Protein AF-A0A7S3BQZ2-F1 (afdb_monomer)

Organism: NCBI:txid156174

Nearest PDB structures (foldseek):
  3doh-assembly1_B  TM=8.574E-01  e=2.770E-05  Thermotoga maritima
  3doh-assembly1_A  TM=8.603E-01  e=3.357E-05  Thermotoga maritima
  6avy-assembly1_A  TM=7.293E-01  e=6.872E-02  Zea mays
  2w9x-assembly1_A  TM=5.625E-01  e=3.635E-01  Cellvibrio japonicus
  2vf7-assembly1_B  TM=2.725E-01  e=3.011E+00  Deinococcus radiodurans

pLDDT: mean 86.2, std 21.11, range [32.66, 98.62]

Structure (mmCIF, N/CA/C/O backbone):
data_AF-A0A7S3BQZ2-F1
#
_entry.id   AF-A0A7S3BQZ2-F1
#
loop_
_atom_site.group_PDB
_atom_site.id
_atom_site.type_symbol
_atom_site.label_atom_id
_atom_site.label_alt_id
_atom_site.label_comp_id
_atom_site.label_asym_id
_atom_site.label_entity_id
_atom_site.label_seq_id
_atom_site.pdbx_PDB_ins_code
_atom_site.Cartn_x
_atom_site.Cartn_y
_atom_site.Cartn_z
_atom_site.occupancy
_atom_site.B_iso_or_equiv
_atom_site.auth_seq_id
_atom_site.auth_comp_id
_atom_site.auth_asym_id
_atom_site.auth_atom_id
_atom_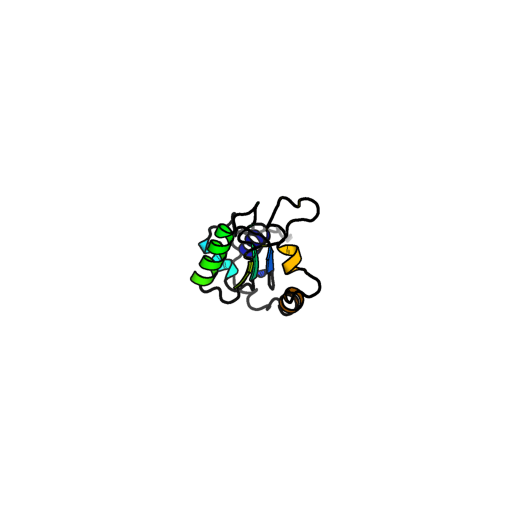site.pdbx_PDB_model_num
ATOM 1 N N . SER A 1 1 ? -1.022 9.412 -4.205 1.00 79.56 1 SER A N 1
ATOM 2 C CA . SER A 1 1 ? -1.382 9.896 -2.853 1.00 79.56 1 SER A CA 1
ATOM 3 C C . SER A 1 1 ? -2.875 9.814 -2.496 1.00 79.56 1 SER A C 1
ATOM 5 O O . SER A 1 1 ? -3.194 9.974 -1.329 1.00 79.56 1 SER A O 1
ATOM 7 N N . GLY A 1 2 ? -3.811 9.549 -3.425 1.00 93.81 2 GLY A N 1
ATOM 8 C CA . GLY A 1 2 ? -5.264 9.643 -3.164 1.00 93.81 2 GLY A CA 1
ATOM 9 C C . GLY A 1 2 ? -5.784 8.882 -1.932 1.00 93.81 2 GLY A C 1
ATOM 10 O O . GLY A 1 2 ? -6.249 9.514 -0.983 1.00 93.81 2 GLY A O 1
ATOM 11 N N . VAL A 1 3 ? -5.680 7.545 -1.929 1.00 97.00 3 VAL A N 1
ATOM 12 C CA . VAL A 1 3 ? -6.147 6.708 -0.801 1.00 97.00 3 VAL A CA 1
ATOM 13 C C . VAL A 1 3 ? -5.423 7.072 0.496 1.00 97.00 3 VAL A C 1
ATOM 15 O O . VAL A 1 3 ? -6.071 7.276 1.517 1.00 97.00 3 VAL A O 1
ATOM 18 N N . TRP A 1 4 ? -4.100 7.248 0.441 1.00 96.75 4 TRP A N 1
ATOM 19 C CA . TRP A 1 4 ? -3.304 7.700 1.581 1.00 96.75 4 TRP A CA 1
ATOM 20 C C . TRP A 1 4 ? -3.837 8.998 2.201 1.00 96.75 4 TRP A C 1
ATOM 22 O O . TRP A 1 4 ? -4.043 9.066 3.408 1.00 96.75 4 TRP A O 1
ATOM 32 N N . ASP A 1 5 ? -4.103 10.019 1.384 1.00 97.00 5 ASP A N 1
ATOM 33 C CA . ASP A 1 5 ? -4.553 11.330 1.856 1.00 97.00 5 ASP A CA 1
ATOM 34 C C . ASP A 1 5 ? -5.982 11.300 2.412 1.00 97.00 5 ASP A C 1
ATOM 36 O O . ASP A 1 5 ? -6.284 11.992 3.387 1.00 97.00 5 ASP A O 1
ATOM 40 N N . ILE A 1 6 ? -6.906 10.572 1.775 1.00 97.19 6 ILE A N 1
ATOM 41 C CA . ILE A 1 6 ? -8.291 10.505 2.263 1.00 97.19 6 ILE A CA 1
ATOM 42 C C . ILE A 1 6 ? -8.386 9.658 3.534 1.00 97.19 6 ILE A C 1
ATOM 44 O O . ILE A 1 6 ? -9.056 10.069 4.481 1.00 97.19 6 ILE A O 1
ATOM 48 N N . ALA A 1 7 ? -7.655 8.543 3.600 1.00 96.19 7 ALA A N 1
ATOM 49 C CA . ALA A 1 7 ? -7.591 7.705 4.787 1.00 96.19 7 ALA A CA 1
ATOM 50 C C . ALA A 1 7 ? -6.894 8.433 5.944 1.00 96.19 7 ALA A C 1
ATOM 52 O O . ALA A 1 7 ? -7.400 8.402 7.056 1.00 96.19 7 ALA A O 1
ATOM 53 N N . ALA A 1 8 ? -5.808 9.177 5.705 1.00 96.00 8 ALA A N 1
ATOM 54 C CA . ALA A 1 8 ? -5.134 9.930 6.767 1.00 96.00 8 ALA A CA 1
ATOM 55 C C . ALA A 1 8 ? -6.018 11.035 7.373 1.00 96.00 8 ALA A C 1
ATOM 57 O O . ALA A 1 8 ? -5.912 11.335 8.558 1.00 96.00 8 ALA A O 1
ATOM 58 N N . ARG A 1 9 ? -6.903 11.648 6.574 1.00 96.00 9 ARG A N 1
ATOM 59 C CA . ARG A 1 9 ? -7.819 12.706 7.043 1.00 96.00 9 ARG A CA 1
ATOM 60 C C . ARG A 1 9 ? -9.082 12.166 7.703 1.00 96.00 9 ARG A C 1
ATOM 62 O O . ARG A 1 9 ? -9.653 12.826 8.566 1.00 96.00 9 ARG A O 1
ATOM 69 N N . TYR A 1 10 ? -9.533 10.989 7.283 1.00 95.56 10 TYR A N 1
ATOM 70 C CA . TYR A 1 10 ? -10.822 10.432 7.680 1.00 95.56 10 TYR A CA 1
ATOM 71 C C . TYR A 1 10 ? -10.718 8.952 8.061 1.00 95.56 10 TYR A C 1
ATOM 73 O O . TYR A 1 10 ? -11.620 8.182 7.745 1.00 95.56 10 TYR A O 1
ATOM 81 N N . SER A 1 11 ? -9.643 8.538 8.736 1.00 94.06 11 SER A N 1
ATOM 82 C CA . SER A 1 11 ? -9.353 7.119 9.021 1.00 94.06 11 SER A CA 1
ATOM 83 C C . SER A 1 11 ? -10.508 6.412 9.727 1.00 94.06 11 SER A C 1
ATOM 85 O O . SER A 1 11 ? -10.892 5.316 9.338 1.00 94.06 11 SER A O 1
ATOM 87 N N . HIS A 1 12 ? -11.171 7.108 10.652 1.00 90.56 12 HIS A N 1
ATOM 88 C CA . HIS A 1 12 ? -12.377 6.665 11.362 1.00 90.56 12 HIS A CA 1
ATOM 89 C C . HIS A 1 12 ? -13.592 6.334 10.467 1.00 90.56 12 HIS A C 1
ATOM 91 O O . HIS A 1 12 ? -14.599 5.817 10.953 1.00 90.56 12 HIS A O 1
ATOM 97 N N . ARG A 1 13 ? -13.569 6.675 9.173 1.00 94.56 13 ARG A N 1
ATOM 98 C CA . ARG A 1 13 ? -14.658 6.373 8.231 1.00 94.56 13 ARG A CA 1
ATOM 99 C C . ARG A 1 13 ? -14.501 5.016 7.557 1.00 94.56 13 ARG A C 1
ATOM 101 O O . ARG A 1 13 ? -15.515 4.465 7.123 1.00 94.56 13 ARG A O 1
ATOM 108 N N . PHE A 1 14 ? -13.282 4.492 7.485 1.00 95.88 14 PHE A N 1
ATOM 109 C CA . PHE A 1 14 ? -12.937 3.304 6.711 1.00 95.88 14 PHE A CA 1
ATOM 110 C C . PHE A 1 14 ? -12.699 2.100 7.629 1.00 95.88 14 PHE A C 1
ATOM 112 O O . PHE A 1 14 ? -12.200 2.251 8.738 1.00 95.88 14 PHE A O 1
ATOM 119 N N . ALA A 1 15 ? -13.083 0.908 7.170 1.00 96.69 15 ALA A N 1
ATOM 120 C CA . ALA A 1 15 ? -12.813 -0.350 7.876 1.00 96.69 15 ALA A CA 1
ATOM 121 C C . ALA A 1 15 ? -11.425 -0.918 7.538 1.00 96.69 15 ALA A C 1
ATOM 123 O O . ALA A 1 15 ? -10.788 -1.539 8.377 1.00 96.69 15 ALA A O 1
ATOM 124 N N . ALA A 1 16 ? -10.985 -0.696 6.301 1.00 97.75 16 ALA A N 1
ATOM 125 C CA . ALA A 1 16 ? -9.681 -1.036 5.752 1.00 97.75 16 ALA A CA 1
ATOM 126 C C . ALA A 1 16 ? -9.481 -0.225 4.459 1.00 97.75 16 ALA A C 1
ATOM 128 O O . ALA A 1 16 ? -10.443 0.346 3.930 1.00 97.75 16 ALA A O 1
ATOM 129 N N . ALA A 1 17 ? -8.260 -0.179 3.928 1.00 97.75 17 ALA A N 1
ATOM 130 C CA . ALA A 1 17 ? -8.008 0.378 2.603 1.00 97.75 17 ALA A CA 1
ATOM 131 C C . ALA A 1 17 ? -6.920 -0.384 1.837 1.00 97.75 17 ALA A C 1
ATOM 133 O O . ALA A 1 17 ? -5.949 -0.878 2.409 1.00 97.75 17 ALA A O 1
ATOM 134 N N . VAL A 1 18 ? -7.077 -0.429 0.514 1.00 98.44 18 VAL A N 1
ATOM 135 C CA . VAL A 1 18 ? -6.081 -0.960 -0.423 1.00 98.44 18 VAL A CA 1
ATOM 136 C C . VAL A 1 18 ? -5.463 0.204 -1.184 1.00 98.44 18 VAL A C 1
ATOM 138 O O . VAL A 1 18 ? -6.176 1.083 -1.670 1.00 98.44 18 VAL A O 1
ATOM 141 N N . VAL A 1 19 ? -4.138 0.214 -1.304 1.00 98.12 19 VAL A N 1
ATOM 142 C CA . VAL A 1 19 ? -3.403 1.243 -2.044 1.00 98.12 19 VAL A CA 1
ATOM 143 C C . VAL A 1 19 ? -2.582 0.592 -3.144 1.00 98.12 19 VAL A C 1
ATOM 145 O O . VAL A 1 19 ? -1.803 -0.307 -2.863 1.00 98.12 19 VAL A O 1
ATOM 148 N N . CYS A 1 20 ? -2.718 1.067 -4.381 1.00 97.94 20 CYS A N 1
ATOM 149 C CA . CYS A 1 20 ? -1.938 0.601 -5.531 1.00 97.94 20 CYS A CA 1
ATOM 150 C C . CYS A 1 20 ? -1.096 1.755 -6.083 1.00 97.94 20 CYS A C 1
ATOM 152 O O . CYS A 1 20 ? -1.643 2.838 -6.304 1.00 97.94 20 CYS A O 1
ATOM 154 N N . SER A 1 21 ? 0.209 1.534 -6.268 1.00 95.25 21 SER A N 1
ATOM 155 C CA . SER A 1 21 ? 1.174 2.491 -6.842 1.00 95.25 21 SER A CA 1
ATOM 156 C C . SER A 1 21 ? 1.055 3.912 -6.267 1.00 95.25 21 SER A C 1
ATOM 158 O O . SER A 1 21 ? 1.077 4.918 -6.974 1.00 95.25 21 SER A O 1
ATOM 160 N N . GLY A 1 22 ? 0.852 4.013 -4.948 1.00 92.38 22 GLY A N 1
ATOM 161 C CA . GLY A 1 22 ? 0.588 5.276 -4.261 1.00 92.38 22 GLY A CA 1
ATOM 162 C C . GLY A 1 22 ? 1.746 5.734 -3.379 1.00 92.38 22 GLY A C 1
ATOM 163 O O . GLY A 1 22 ? 2.023 5.091 -2.381 1.00 92.38 22 GLY A O 1
ATOM 164 N N . GLU A 1 23 ? 2.300 6.913 -3.663 1.00 93.38 23 GLU A N 1
ATOM 165 C CA . GLU A 1 23 ? 3.485 7.538 -3.028 1.00 93.38 23 GLU A CA 1
ATOM 166 C C . GLU A 1 23 ? 3.337 8.034 -1.563 1.00 93.38 23 GLU A C 1
ATOM 168 O O . GLU A 1 23 ? 3.960 9.017 -1.172 1.00 93.38 23 GLU A O 1
ATOM 173 N N . GLY A 1 24 ? 2.458 7.446 -0.755 1.00 93.75 24 GLY A N 1
ATOM 174 C CA . GLY A 1 24 ? 2.186 7.933 0.605 1.00 93.75 24 GLY A CA 1
ATOM 175 C C . GLY A 1 24 ? 1.276 9.180 0.686 1.00 93.75 24 GLY A C 1
ATOM 176 O O . GLY A 1 24 ? 0.772 9.670 -0.341 1.00 93.75 24 GLY A O 1
ATOM 177 N N . PRO A 1 25 ? 0.997 9.672 1.913 1.00 94.31 25 PRO A N 1
ATOM 178 C CA . PRO A 1 25 ? 0.249 10.908 2.153 1.00 94.31 25 PRO A CA 1
ATOM 179 C C . PRO A 1 25 ? 1.069 12.139 1.744 1.00 94.31 25 PRO A C 1
ATOM 181 O O . PRO A 1 25 ? 2.239 12.251 2.094 1.00 94.31 25 PRO A O 1
ATOM 184 N N . LYS A 1 26 ? 0.445 13.089 1.041 1.00 95.44 26 LYS A N 1
ATOM 185 C CA . LYS A 1 26 ? 1.072 14.351 0.596 1.00 95.44 26 LYS A CA 1
ATOM 186 C C . LYS A 1 26 ? 0.403 15.599 1.176 1.00 95.44 26 LYS A C 1
ATOM 188 O O . LYS A 1 26 ? 0.964 16.686 1.105 1.00 95.44 26 LYS A O 1
ATOM 193 N N . ARG A 1 27 ? -0.811 15.469 1.719 1.00 94.38 27 ARG A N 1
ATOM 194 C CA . ARG A 1 27 ? -1.629 16.599 2.209 1.00 94.38 27 ARG A CA 1
ATOM 195 C C . ARG A 1 27 ? -1.707 16.690 3.729 1.00 94.38 27 ARG A C 1
ATOM 197 O O . ARG A 1 27 ? -2.350 17.595 4.252 1.00 94.38 27 ARG A O 1
ATOM 204 N N . VAL A 1 28 ? -1.091 15.745 4.426 1.00 92.75 28 VAL A N 1
ATOM 205 C CA . VAL A 1 28 ? -1.015 15.679 5.886 1.00 92.75 28 VAL A CA 1
ATOM 206 C C . VAL A 1 28 ? 0.443 15.424 6.246 1.00 92.75 28 VAL A C 1
ATOM 208 O O . VAL A 1 28 ? 1.100 14.625 5.583 1.00 92.75 28 VAL A O 1
ATOM 211 N N . ALA A 1 29 ? 0.951 16.103 7.278 1.00 96.62 29 ALA A N 1
ATOM 212 C CA . ALA A 1 29 ? 2.332 15.928 7.725 1.00 96.62 29 ALA A CA 1
ATOM 213 C C . ALA A 1 29 ? 2.633 14.436 7.997 1.00 96.62 29 ALA A C 1
ATOM 215 O O . ALA A 1 29 ? 1.797 13.780 8.628 1.00 96.62 29 ALA A O 1
ATOM 216 N N . PRO A 1 30 ? 3.799 13.894 7.585 1.00 95.50 30 PRO A N 1
ATOM 217 C CA . PRO A 1 30 ? 4.028 12.447 7.541 1.00 95.50 30 PRO A CA 1
ATOM 218 C C . PRO A 1 30 ? 3.749 11.726 8.861 1.00 95.50 30 PRO A C 1
ATOM 220 O O . PRO A 1 30 ? 2.995 10.756 8.893 1.00 95.50 30 PRO A O 1
ATOM 223 N N . ARG A 1 31 ? 4.288 12.233 9.978 1.00 96.69 31 ARG A N 1
ATOM 224 C CA . ARG A 1 31 ? 4.075 11.626 11.301 1.00 96.69 31 ARG A CA 1
ATOM 225 C C . ARG A 1 31 ? 2.609 11.688 11.735 1.00 96.69 31 ARG A C 1
ATOM 227 O O . ARG A 1 31 ? 2.099 10.710 12.267 1.00 96.69 31 ARG A O 1
ATOM 234 N N . THR A 1 32 ? 1.925 12.804 11.488 1.00 97.31 32 THR A N 1
ATOM 235 C CA . THR A 1 32 ? 0.493 12.958 11.793 1.00 97.31 32 THR A CA 1
ATOM 236 C C . THR A 1 32 ? -0.351 11.986 10.977 1.00 97.31 32 THR A C 1
ATOM 238 O O . THR A 1 32 ? -1.232 11.332 11.527 1.00 97.31 32 THR A O 1
ATOM 241 N N . ALA A 1 33 ? -0.054 11.848 9.683 1.00 96.75 33 ALA A N 1
ATOM 242 C CA . ALA A 1 33 ? -0.732 10.899 8.812 1.00 96.75 33 ALA A CA 1
ATOM 243 C C . ALA A 1 33 ? -0.513 9.457 9.285 1.00 96.75 33 ALA A C 1
ATOM 245 O O . ALA A 1 33 ? -1.475 8.703 9.403 1.00 96.75 33 ALA A O 1
ATOM 246 N N . ALA A 1 34 ? 0.727 9.099 9.625 1.00 97.06 34 ALA A N 1
ATOM 247 C CA . ALA A 1 34 ? 1.056 7.758 10.086 1.00 97.06 34 ALA A CA 1
ATOM 248 C C . ALA A 1 34 ? 0.339 7.402 11.399 1.00 97.06 34 ALA A C 1
ATOM 250 O O . ALA A 1 34 ? -0.248 6.328 11.523 1.00 97.06 34 ALA A O 1
ATOM 251 N N . MET A 1 35 ? 0.299 8.341 12.353 1.00 97.25 35 MET A N 1
ATOM 252 C CA . MET A 1 35 ? -0.460 8.179 13.598 1.00 97.25 35 MET A CA 1
ATOM 253 C C . MET A 1 35 ? -1.965 8.025 13.343 1.00 97.25 35 MET A C 1
ATOM 255 O O . MET A 1 35 ? -2.596 7.161 13.943 1.00 97.25 35 MET A O 1
ATOM 259 N N . ALA A 1 36 ? -2.546 8.820 12.438 1.00 95.50 36 ALA A N 1
ATOM 260 C CA . ALA A 1 36 ? -3.969 8.731 12.100 1.00 95.50 36 ALA A CA 1
ATOM 261 C C . ALA A 1 36 ? -4.344 7.400 11.427 1.00 95.50 36 ALA A C 1
ATOM 263 O O . ALA A 1 36 ? -5.476 6.934 11.565 1.00 95.50 36 ALA A O 1
ATOM 264 N N . LEU A 1 37 ? -3.399 6.802 10.700 1.00 96.25 37 LEU A N 1
ATOM 265 C CA . LEU A 1 37 ? -3.548 5.532 9.994 1.00 96.25 37 LEU A CA 1
ATOM 266 C C . LEU A 1 37 ? -3.166 4.311 10.842 1.00 96.25 37 LEU A C 1
ATOM 268 O O . LEU A 1 37 ? -3.341 3.193 10.371 1.00 96.25 37 LEU A O 1
ATOM 272 N N . ARG A 1 38 ? -2.634 4.497 12.061 1.00 95.38 38 ARG A N 1
ATOM 273 C CA . ARG A 1 38 ? -2.018 3.428 12.875 1.00 95.38 38 ARG A CA 1
ATOM 274 C C . ARG A 1 38 ? -2.913 2.206 13.060 1.00 95.38 38 ARG A C 1
ATOM 276 O O . ARG A 1 38 ? -2.444 1.087 12.889 1.00 95.38 38 ARG A O 1
ATOM 283 N N . GLU A 1 39 ? -4.186 2.453 13.344 1.00 94.06 39 GLU A N 1
ATOM 284 C CA . GLU A 1 39 ? -5.191 1.419 13.612 1.00 94.06 39 GLU A CA 1
ATOM 285 C C . GLU A 1 39 ? -5.965 0.985 12.359 1.00 94.06 39 GLU A C 1
ATOM 287 O O . GLU A 1 39 ? -6.771 0.065 12.428 1.00 94.06 39 GLU A O 1
ATOM 292 N N . LEU A 1 40 ? -5.781 1.659 11.216 1.00 96.25 40 LEU A N 1
ATOM 293 C CA . LEU A 1 40 ? -6.499 1.323 9.989 1.00 96.25 40 LEU A CA 1
ATOM 294 C C . LEU A 1 40 ? -5.763 0.180 9.276 1.00 96.25 40 LEU A C 1
ATOM 296 O O . LEU A 1 40 ? -4.603 0.357 8.901 1.00 96.25 40 LEU A O 1
ATOM 300 N N . PRO A 1 41 ? -6.415 -0.964 9.012 1.00 97.94 41 PRO A N 1
ATOM 301 C CA . PRO A 1 41 ? -5.841 -2.003 8.173 1.00 97.94 41 PRO A CA 1
ATOM 302 C C . PRO A 1 41 ? -5.578 -1.481 6.763 1.00 97.94 41 PRO A C 1
ATOM 304 O O . PRO A 1 41 ? -6.483 -1.020 6.062 1.00 97.94 41 PRO A O 1
ATOM 307 N N . LEU A 1 42 ? -4.318 -1.547 6.346 1.00 97.88 42 LEU A N 1
ATOM 308 C CA . LEU A 1 42 ? -3.857 -1.067 5.050 1.00 97.88 42 LEU A CA 1
ATOM 309 C C . LEU A 1 42 ? -3.181 -2.206 4.305 1.00 97.88 42 LEU A C 1
ATOM 311 O O . LEU A 1 42 ? -2.286 -2.844 4.850 1.00 97.88 42 LEU A O 1
ATOM 315 N N . TRP A 1 43 ? -3.541 -2.423 3.043 1.00 98.56 43 TRP A N 1
ATOM 316 C CA . TRP A 1 43 ? -2.768 -3.288 2.155 1.00 98.56 43 TRP A CA 1
ATOM 317 C C . TRP A 1 43 ? -2.250 -2.493 0.966 1.00 98.56 43 TRP A C 1
ATOM 319 O O . TRP A 1 43 ? -3.000 -2.042 0.102 1.00 98.56 43 TRP A O 1
ATOM 329 N N . VAL A 1 44 ? -0.940 -2.298 0.953 1.00 98.62 44 VAL A N 1
ATOM 330 C CA . VAL A 1 44 ? -0.230 -1.507 -0.043 1.00 98.62 44 VAL A CA 1
ATOM 331 C C . VAL A 1 44 ? 0.378 -2.427 -1.098 1.00 98.62 44 VAL A C 1
ATOM 333 O O . VAL A 1 44 ? 0.940 -3.468 -0.765 1.00 98.62 44 VAL A O 1
ATOM 336 N N . PHE A 1 45 ? 0.294 -2.027 -2.361 1.00 98.62 45 PHE A N 1
ATOM 337 C CA . PHE A 1 45 ? 0.884 -2.689 -3.518 1.00 98.62 45 PHE A CA 1
ATOM 338 C C . PHE A 1 45 ? 1.709 -1.667 -4.300 1.00 98.62 45 PHE A C 1
ATOM 340 O O . PHE A 1 45 ? 1.206 -0.593 -4.637 1.00 98.62 45 PHE A O 1
ATOM 347 N N . HIS A 1 46 ? 2.970 -1.984 -4.588 1.00 98.62 46 HIS A N 1
ATOM 348 C CA . HIS A 1 46 ? 3.836 -1.155 -5.432 1.00 98.62 46 HIS A CA 1
ATOM 349 C C . HIS A 1 46 ? 4.911 -2.022 -6.090 1.00 98.62 46 HIS A C 1
ATOM 351 O O . HIS A 1 46 ? 5.299 -3.045 -5.528 1.00 98.62 46 HIS A O 1
ATOM 357 N N . SER A 1 47 ? 5.399 -1.621 -7.258 1.00 98.44 47 SER A N 1
ATOM 358 C CA . SER A 1 47 ? 6.499 -2.294 -7.954 1.00 98.44 47 SER A CA 1
ATOM 359 C C . SER A 1 47 ? 7.786 -1.489 -7.884 1.00 98.44 47 SER A C 1
ATOM 361 O O . SER A 1 47 ? 7.750 -0.271 -8.034 1.00 98.44 47 SER A O 1
ATOM 363 N N . ALA A 1 48 ? 8.926 -2.161 -7.737 1.00 98.31 48 ALA A N 1
ATOM 364 C CA . ALA A 1 48 ? 10.235 -1.522 -7.727 1.00 98.31 48 ALA A CA 1
ATOM 365 C C . ALA A 1 48 ? 10.557 -0.837 -9.064 1.00 98.31 48 ALA A C 1
ATOM 367 O O . ALA A 1 48 ? 11.197 0.209 -9.087 1.00 98.31 48 ALA A O 1
ATOM 368 N N . ASN A 1 49 ? 10.052 -1.400 -10.164 1.00 97.81 49 ASN A N 1
ATOM 369 C CA . ASN A 1 49 ? 10.206 -0.883 -11.520 1.00 97.81 49 ASN A CA 1
ATOM 370 C C . ASN A 1 49 ? 9.072 0.058 -11.983 1.00 97.81 49 ASN A C 1
ATOM 372 O O . ASN A 1 49 ? 8.888 0.209 -13.193 1.00 97.81 49 ASN A O 1
ATOM 376 N N . ASP A 1 50 ? 8.279 0.636 -11.070 1.00 98.06 50 ASP A N 1
ATOM 377 C CA . ASP A 1 50 ? 7.231 1.603 -11.430 1.00 98.06 50 ASP A CA 1
ATOM 378 C C . ASP A 1 50 ? 7.854 2.839 -12.105 1.00 98.06 50 ASP A C 1
ATOM 380 O O . ASP A 1 50 ? 8.621 3.593 -11.506 1.00 98.06 50 ASP A O 1
ATOM 384 N N . ALA A 1 51 ? 7.541 3.015 -13.390 1.00 96.56 51 ALA A N 1
ATOM 385 C CA . ALA A 1 51 ? 8.112 4.057 -14.238 1.00 96.56 51 ALA A CA 1
ATOM 386 C C . ALA A 1 51 ? 7.462 5.443 -14.052 1.00 96.56 51 ALA A C 1
ATOM 388 O O . ALA A 1 51 ? 7.913 6.401 -14.675 1.00 96.56 51 ALA A O 1
ATOM 389 N N . GLN A 1 52 ? 6.393 5.558 -13.255 1.00 95.56 52 GLN A N 1
ATOM 390 C CA . GLN A 1 52 ? 5.659 6.815 -13.036 1.00 95.56 52 GLN A CA 1
ATOM 391 C C . GLN A 1 52 ? 5.737 7.294 -11.593 1.00 95.56 52 GLN A C 1
ATOM 393 O O . GLN A 1 52 ? 5.894 8.488 -11.342 1.00 95.56 52 GLN A O 1
ATOM 398 N N . ALA A 1 53 ? 5.605 6.373 -10.643 1.00 94.94 53 ALA A N 1
ATOM 399 C CA . ALA A 1 53 ? 5.622 6.671 -9.223 1.00 94.94 53 ALA A CA 1
ATOM 400 C C . ALA A 1 53 ? 6.839 5.991 -8.583 1.00 94.94 53 ALA A C 1
ATOM 402 O O . ALA A 1 53 ? 6.873 4.767 -8.505 1.00 94.94 53 ALA A O 1
ATOM 403 N N . PRO A 1 54 ? 7.840 6.744 -8.094 1.00 96.19 54 PRO A N 1
ATOM 404 C CA . PRO A 1 54 ? 8.992 6.139 -7.441 1.00 96.19 54 PRO A CA 1
ATOM 405 C C . PRO A 1 54 ? 8.577 5.312 -6.215 1.00 96.19 54 PRO A C 1
ATOM 407 O O . PRO A 1 54 ? 8.039 5.844 -5.238 1.00 96.19 54 PRO A O 1
ATOM 410 N N . VAL A 1 55 ? 8.883 4.011 -6.247 1.00 98.12 55 VAL A N 1
ATOM 411 C CA . VAL A 1 55 ? 8.562 3.041 -5.182 1.00 98.12 55 VAL A CA 1
ATOM 412 C C . VAL A 1 55 ? 9.060 3.480 -3.803 1.00 98.12 55 VAL A C 1
ATOM 414 O O . VAL A 1 55 ? 8.388 3.238 -2.801 1.00 98.12 55 VAL A O 1
ATOM 417 N N . VAL A 1 56 ? 10.193 4.192 -3.755 1.00 98.19 56 VAL A N 1
ATOM 418 C CA . VAL A 1 56 ? 10.837 4.659 -2.518 1.00 98.19 56 VAL A CA 1
ATOM 419 C C . VAL A 1 56 ? 9.887 5.484 -1.651 1.00 98.19 56 VAL A C 1
ATOM 421 O O . VAL A 1 56 ? 9.878 5.338 -0.437 1.00 98.19 56 VAL A O 1
ATOM 424 N N . LEU A 1 57 ? 8.988 6.261 -2.262 1.00 97.56 57 LEU A N 1
ATOM 425 C CA . LEU A 1 57 ? 8.012 7.068 -1.524 1.00 97.56 57 LEU A CA 1
ATOM 426 C C . LEU A 1 57 ? 6.978 6.199 -0.795 1.00 97.56 57 LEU A C 1
ATOM 428 O O . LEU A 1 57 ? 6.442 6.575 0.246 1.00 97.56 57 LEU A O 1
ATOM 432 N N . THR A 1 58 ? 6.700 5.012 -1.332 1.00 98.12 58 THR A N 1
ATOM 433 C CA . THR A 1 58 ? 5.848 4.018 -0.669 1.00 98.12 58 THR A CA 1
ATOM 434 C C . THR A 1 58 ? 6.624 3.222 0.361 1.00 98.12 58 THR A C 1
ATOM 436 O O . THR A 1 58 ? 6.099 2.992 1.448 1.00 98.12 58 THR A O 1
ATOM 439 N N . ASP A 1 59 ? 7.868 2.851 0.048 1.00 98.50 59 ASP A N 1
ATOM 440 C CA . ASP A 1 59 ? 8.774 2.187 0.987 1.00 98.50 59 ASP A CA 1
ATOM 441 C C . ASP A 1 59 ? 8.930 3.037 2.267 1.00 98.50 59 ASP A C 1
ATOM 443 O O . ASP A 1 59 ? 8.749 2.525 3.374 1.00 98.50 59 ASP A O 1
ATOM 447 N N . ASP A 1 60 ? 9.130 4.350 2.124 1.00 98.38 60 ASP A N 1
ATOM 448 C CA . ASP A 1 60 ? 9.230 5.304 3.232 1.00 98.38 60 ASP A CA 1
ATOM 449 C C . ASP A 1 60 ? 7.922 5.433 4.021 1.00 98.38 60 ASP A C 1
ATOM 451 O O . ASP A 1 60 ? 7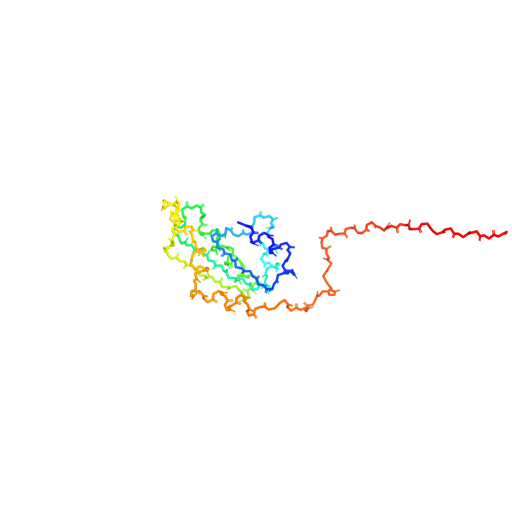.938 5.418 5.256 1.00 98.38 60 ASP A O 1
ATOM 455 N N . ALA A 1 61 ? 6.776 5.515 3.337 1.00 97.75 61 ALA A N 1
ATOM 456 C CA . ALA A 1 61 ? 5.470 5.589 3.992 1.00 97.75 61 ALA A CA 1
ATOM 457 C C . ALA A 1 61 ? 5.167 4.319 4.807 1.00 97.75 61 ALA A C 1
ATOM 459 O O . ALA A 1 61 ? 4.735 4.407 5.958 1.00 97.75 61 ALA A O 1
ATOM 460 N N . VAL A 1 62 ? 5.445 3.136 4.247 1.00 98.31 62 VAL A N 1
ATOM 461 C CA . VAL A 1 62 ? 5.288 1.845 4.936 1.00 98.31 62 VAL A CA 1
ATOM 462 C C . VAL A 1 62 ? 6.255 1.741 6.116 1.00 98.31 62 VAL A C 1
ATOM 464 O O . VAL A 1 62 ? 5.859 1.319 7.205 1.00 98.31 62 VAL A O 1
ATOM 467 N N . ALA A 1 63 ? 7.515 2.146 5.935 1.00 98.31 63 ALA A N 1
ATOM 468 C CA . ALA A 1 63 ? 8.507 2.142 7.004 1.00 98.31 63 ALA A CA 1
ATOM 469 C C . ALA A 1 63 ? 8.099 3.075 8.149 1.00 98.31 63 ALA A C 1
ATOM 471 O O . ALA A 1 63 ? 8.184 2.688 9.313 1.00 98.31 63 ALA A O 1
ATOM 472 N N . LEU A 1 64 ? 7.621 4.283 7.842 1.00 98.00 64 LEU A N 1
ATOM 473 C CA . LEU A 1 64 ? 7.116 5.214 8.846 1.00 98.00 64 LEU A CA 1
ATOM 474 C C . LEU A 1 64 ? 5.913 4.631 9.592 1.00 98.00 64 LEU A C 1
ATOM 476 O O . LEU A 1 64 ? 5.873 4.717 10.818 1.00 98.00 64 LEU A O 1
ATOM 480 N N . GLN A 1 65 ? 4.980 3.993 8.880 1.00 98.00 65 GLN A N 1
ATOM 481 C CA . GLN A 1 65 ? 3.820 3.353 9.496 1.00 98.00 65 GLN A CA 1
ATOM 482 C C . GLN A 1 65 ? 4.234 2.292 10.522 1.00 98.00 65 GLN A C 1
ATOM 484 O O . GLN A 1 65 ? 3.739 2.285 11.647 1.00 98.00 65 GLN A O 1
ATOM 489 N N . ARG A 1 66 ? 5.207 1.445 10.168 1.00 97.62 66 ARG A N 1
ATOM 490 C CA . ARG A 1 66 ? 5.771 0.443 11.084 1.00 97.62 66 ARG A CA 1
ATOM 491 C C . ARG A 1 66 ? 6.475 1.094 12.278 1.00 97.62 66 ARG A C 1
ATOM 493 O O . ARG A 1 66 ? 6.270 0.668 13.408 1.00 97.62 66 ARG A O 1
ATOM 500 N N . ARG A 1 67 ? 7.254 2.161 12.057 1.00 97.94 67 ARG A N 1
ATOM 501 C CA . ARG A 1 67 ? 7.963 2.890 13.130 1.00 97.94 67 ARG A CA 1
ATOM 502 C C . ARG A 1 67 ? 7.024 3.515 14.161 1.00 97.94 67 ARG A C 1
ATOM 504 O O . ARG A 1 67 ? 7.403 3.614 15.321 1.00 97.94 67 ARG A O 1
ATOM 511 N N . VAL A 1 68 ? 5.828 3.950 13.761 1.00 97.06 68 VAL A N 1
ATOM 512 C CA . VAL A 1 68 ? 4.828 4.503 14.696 1.00 97.06 68 VAL A CA 1
ATOM 513 C C . VAL A 1 68 ? 3.964 3.429 15.371 1.00 97.06 68 VAL A C 1
ATOM 515 O O . VAL A 1 68 ? 2.995 3.771 16.049 1.00 97.06 68 VAL A O 1
ATOM 518 N N . GLY A 1 69 ? 4.297 2.145 15.193 1.00 96.06 69 GLY A N 1
ATOM 519 C CA . GLY A 1 69 ? 3.561 1.018 15.767 1.00 96.06 69 GLY A CA 1
ATOM 520 C C . GLY A 1 69 ? 2.283 0.662 15.005 1.00 96.06 69 GLY A C 1
ATOM 521 O O . GLY A 1 69 ? 1.337 0.172 15.605 1.00 96.06 69 GLY A O 1
ATOM 522 N N . GLY A 1 70 ? 2.199 0.955 13.704 1.00 94.50 70 GLY A N 1
ATOM 523 C CA . GLY A 1 70 ? 1.087 0.504 12.866 1.00 94.50 70 GLY A CA 1
ATOM 524 C C . GLY A 1 70 ? 1.225 -0.979 12.532 1.00 94.50 70 GLY A C 1
ATOM 525 O O . GLY A 1 70 ? 1.956 -1.336 11.609 1.00 94.50 70 GLY A O 1
ATOM 526 N N . GLU A 1 71 ? 0.521 -1.834 13.270 1.00 92.25 71 GLU A N 1
ATOM 527 C CA . GLU A 1 71 ? 0.622 -3.297 13.146 1.00 92.25 71 GLU A CA 1
ATOM 528 C C . GLU A 1 71 ? -0.221 -3.867 11.994 1.00 92.25 71 GLU A C 1
ATOM 530 O O . GLU A 1 71 ? 0.049 -4.956 11.493 1.00 92.25 71 GLU A O 1
ATOM 535 N N . HIS A 1 72 ? -1.217 -3.116 11.517 1.00 94.06 72 HIS A N 1
ATOM 536 C CA . HIS A 1 72 ? -2.182 -3.592 10.520 1.00 94.06 72 HIS A CA 1
ATOM 537 C C . HIS A 1 72 ? -1.811 -3.258 9.065 1.00 94.06 72 HIS A C 1
ATOM 539 O O . HIS A 1 72 ? -2.662 -3.340 8.175 1.00 94.06 72 HIS A O 1
ATOM 545 N N . ILE A 1 73 ? -0.552 -2.889 8.796 1.00 97.31 73 ILE A N 1
ATOM 546 C CA . ILE A 1 73 ? -0.077 -2.610 7.437 1.00 97.31 73 ILE A CA 1
ATOM 547 C C . ILE A 1 73 ? 0.545 -3.845 6.771 1.00 97.31 73 ILE A C 1
ATOM 549 O O . ILE A 1 73 ? 1.564 -4.384 7.203 1.00 97.31 73 ILE A O 1
ATOM 553 N N . LYS A 1 74 ? -0.038 -4.252 5.646 1.00 98.38 74 LYS A N 1
ATOM 554 C CA . LYS A 1 74 ? 0.510 -5.228 4.702 1.00 98.38 74 LYS A CA 1
ATOM 555 C C . LYS A 1 74 ? 1.139 -4.503 3.518 1.00 98.38 74 LYS A C 1
ATOM 557 O O . LYS A 1 74 ? 0.610 -3.496 3.048 1.00 98.38 74 LYS A O 1
ATOM 562 N N . TYR A 1 75 ? 2.250 -5.032 3.011 1.00 98.44 75 TYR A N 1
ATOM 563 C CA . TYR A 1 75 ? 2.919 -4.474 1.840 1.00 98.44 75 TYR A CA 1
ATOM 564 C C . TYR A 1 75 ? 3.346 -5.573 0.870 1.00 98.44 75 TYR A C 1
ATOM 566 O O . TYR A 1 75 ? 4.226 -6.374 1.175 1.00 98.44 75 TYR A O 1
ATOM 574 N N . THR A 1 76 ? 2.723 -5.584 -0.303 1.00 98.44 76 THR A N 1
ATOM 575 C CA . THR A 1 76 ? 3.113 -6.402 -1.448 1.00 98.44 76 THR A CA 1
ATOM 576 C C . THR A 1 76 ? 3.980 -5.552 -2.369 1.00 98.44 76 THR A C 1
ATOM 578 O O . THR A 1 76 ? 3.484 -4.819 -3.227 1.00 98.44 76 THR A O 1
ATOM 581 N N . ARG A 1 77 ? 5.293 -5.635 -2.157 1.00 98.19 77 ARG A N 1
ATOM 582 C CA . ARG A 1 77 ? 6.300 -4.980 -2.991 1.00 98.19 77 ARG A CA 1
ATOM 583 C C . ARG A 1 77 ? 6.744 -5.937 -4.093 1.00 98.19 77 ARG A C 1
ATOM 585 O O . ARG A 1 77 ? 7.366 -6.954 -3.804 1.00 98.19 77 ARG A O 1
ATOM 592 N N . LEU A 1 78 ? 6.401 -5.636 -5.338 1.00 98.06 78 LEU A N 1
ATOM 593 C CA . LEU A 1 78 ? 6.795 -6.425 -6.504 1.00 98.06 78 LEU A CA 1
ATOM 594 C C . LEU A 1 78 ? 8.176 -5.973 -6.977 1.00 98.06 78 LEU A C 1
ATOM 596 O O . LEU A 1 78 ? 8.440 -4.777 -7.013 1.00 98.06 78 LEU A O 1
ATOM 600 N N . GLU A 1 79 ? 9.038 -6.893 -7.399 1.00 97.75 79 GLU A N 1
ATOM 601 C CA . GLU A 1 79 ? 10.285 -6.498 -8.070 1.00 97.75 79 GLU A CA 1
ATOM 602 C C . GLU A 1 79 ? 9.979 -5.948 -9.470 1.00 97.75 79 GLU A C 1
ATOM 604 O O . GLU A 1 79 ? 10.395 -4.855 -9.842 1.00 97.75 79 GLU A O 1
ATOM 609 N N . ASN A 1 80 ? 9.140 -6.673 -10.216 1.00 97.38 80 ASN A N 1
ATOM 610 C CA . ASN A 1 80 ? 8.670 -6.276 -11.535 1.00 97.38 80 ASN A CA 1
ATOM 611 C C . ASN A 1 80 ? 7.147 -6.367 -11.605 1.00 97.38 80 ASN A C 1
ATOM 613 O O . ASN A 1 80 ? 6.583 -7.456 -11.508 1.00 97.38 80 ASN A O 1
ATOM 617 N N . GLY A 1 81 ? 6.485 -5.225 -11.785 1.00 96.38 81 GLY A N 1
ATOM 618 C CA . GLY A 1 81 ? 5.036 -5.163 -11.943 1.00 96.38 81 GLY A CA 1
ATOM 619 C C . GLY A 1 81 ? 4.573 -4.979 -13.384 1.00 96.38 81 GLY A C 1
ATOM 620 O O . GLY A 1 81 ? 5.362 -4.625 -14.269 1.00 96.38 81 GLY A O 1
ATOM 621 N N . PRO A 1 82 ? 3.269 -5.183 -13.626 1.00 97.12 82 PRO A N 1
ATOM 622 C CA . PRO A 1 82 ? 2.684 -5.042 -14.949 1.00 97.12 82 PRO A CA 1
ATOM 623 C C . PRO A 1 82 ? 2.593 -3.572 -15.382 1.00 97.12 82 PRO A C 1
ATOM 625 O O . PRO A 1 82 ? 2.603 -2.649 -14.565 1.00 97.12 82 PRO A O 1
ATOM 628 N N . ALA A 1 83 ? 2.457 -3.368 -16.691 1.00 97.31 83 ALA A N 1
ATOM 629 C CA . ALA A 1 83 ? 2.123 -2.080 -17.289 1.00 97.31 83 ALA A CA 1
ATOM 630 C C . ALA A 1 83 ? 0.615 -1.989 -17.594 1.00 97.31 83 ALA A C 1
ATOM 632 O O . ALA A 1 83 ? -0.036 -3.020 -17.798 1.00 97.31 83 ALA A O 1
ATOM 633 N N . PRO A 1 84 ? 0.034 -0.778 -17.675 1.00 96.06 84 PRO A N 1
ATOM 634 C CA . PRO A 1 84 ? -1.316 -0.598 -18.191 1.00 96.06 84 PRO A CA 1
ATOM 635 C C . PRO A 1 84 ? -1.418 -1.10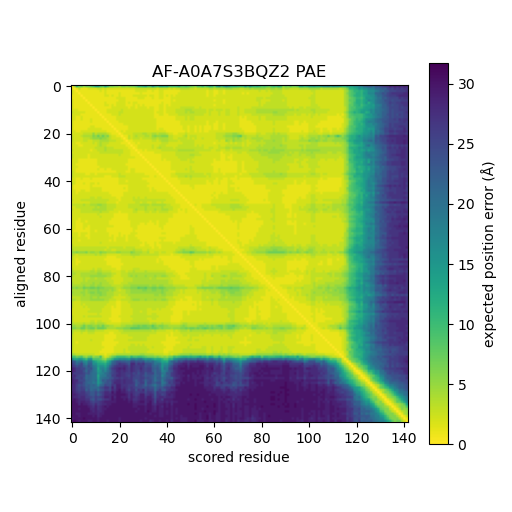8 -19.634 1.00 96.06 84 PRO A C 1
ATOM 637 O O . PRO A 1 84 ? -0.548 -0.828 -20.455 1.00 96.06 84 PRO A O 1
ATOM 640 N N . ARG A 1 85 ? -2.517 -1.790 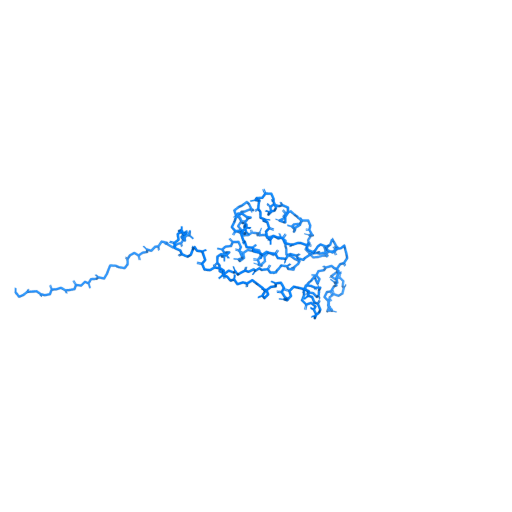-19.982 1.00 93.62 85 ARG A N 1
ATOM 641 C CA . ARG A 1 85 ? -2.706 -2.383 -21.322 1.00 93.62 85 ARG A CA 1
ATOM 642 C C . ARG A 1 85 ? -2.593 -1.366 -22.466 1.00 93.62 85 ARG A C 1
ATOM 644 O O . ARG A 1 85 ? -2.077 -1.698 -23.524 1.00 93.62 85 ARG A O 1
ATOM 651 N N . VAL A 1 86 ? -3.082 -0.145 -22.249 1.00 96.19 86 VAL A N 1
ATOM 652 C CA . VAL A 1 86 ? -3.059 0.945 -23.245 1.00 96.19 86 VAL A CA 1
ATOM 653 C C . VAL A 1 86 ? -1.701 1.663 -23.280 1.00 96.19 86 VAL A C 1
ATOM 655 O O . VAL A 1 86 ? -1.352 2.261 -24.291 1.00 96.19 86 VAL A O 1
ATOM 658 N N . TYR A 1 87 ? -0.908 1.567 -22.207 1.00 95.94 87 TYR A N 1
ATOM 659 C CA . TYR A 1 87 ? 0.368 2.271 -22.049 1.00 95.94 87 TYR A CA 1
ATOM 660 C C . TYR A 1 87 ? 1.489 1.296 -21.646 1.00 95.94 87 TYR A C 1
ATOM 662 O O . TYR A 1 87 ? 2.007 1.372 -20.530 1.00 95.94 87 TYR A O 1
ATOM 670 N N . PRO A 1 88 ? 1.889 0.364 -22.530 1.00 95.31 88 PRO A N 1
ATOM 671 C CA . PRO A 1 88 ? 2.824 -0.713 -22.192 1.00 95.31 88 PRO A CA 1
ATOM 672 C C . PRO A 1 88 ? 4.234 -0.231 -21.808 1.00 95.31 88 PRO A C 1
ATOM 674 O O . PRO A 1 88 ? 4.973 -0.956 -21.144 1.00 95.31 88 PRO A O 1
ATOM 677 N N . TRP A 1 89 ? 4.619 0.992 -22.190 1.00 95.00 89 TRP A N 1
ATOM 678 C CA . TRP A 1 89 ? 5.892 1.603 -21.783 1.00 95.00 89 TRP A CA 1
ATOM 679 C C . TRP A 1 89 ? 5.914 2.036 -20.311 1.00 95.00 89 TRP A C 1
ATOM 681 O O . TRP A 1 89 ? 6.985 2.240 -19.744 1.00 95.00 89 TRP A O 1
ATOM 691 N N . VAL A 1 90 ? 4.750 2.136 -19.668 1.00 95.94 90 VAL A N 1
ATOM 692 C CA . VAL A 1 90 ? 4.601 2.514 -18.260 1.00 95.94 90 VAL A CA 1
ATOM 693 C C . VAL A 1 90 ? 4.734 1.267 -17.377 1.00 95.94 90 VAL A C 1
ATOM 695 O O . VAL A 1 90 ? 3.780 0.790 -16.763 1.00 95.94 90 VAL A O 1
ATOM 698 N N . LYS A 1 91 ? 5.938 0.686 -17.379 1.00 96.56 91 LYS A N 1
ATOM 699 C CA . LYS A 1 91 ? 6.270 -0.541 -16.637 1.00 96.56 91 LYS A CA 1
ATOM 700 C C . LYS A 1 91 ? 6.051 -0.359 -15.134 1.00 96.56 91 LYS A C 1
ATOM 702 O O . LYS A 1 91 ? 6.173 0.747 -14.617 1.00 96.56 91 LYS A O 1
ATOM 707 N N . GLY A 1 92 ? 5.685 -1.440 -14.447 1.00 97.06 92 GLY A N 1
ATOM 708 C CA . GLY A 1 92 ? 5.550 -1.471 -12.988 1.00 97.06 92 GLY A CA 1
ATOM 709 C C . GLY A 1 92 ? 4.347 -0.733 -12.400 1.00 97.06 92 GLY A C 1
ATOM 710 O O . GLY A 1 92 ? 3.992 -1.003 -11.252 1.00 97.06 92 GLY A O 1
ATOM 711 N N . HIS A 1 93 ? 3.693 0.148 -13.160 1.00 97.38 93 HIS A N 1
ATOM 712 C CA . HIS A 1 93 ? 2.671 1.039 -1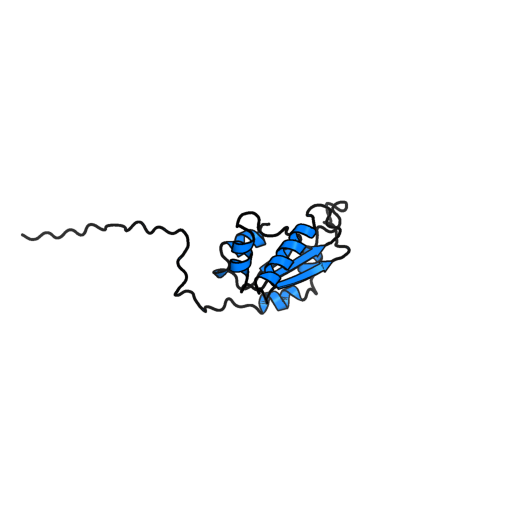2.619 1.00 97.38 93 HIS A CA 1
ATOM 713 C C . HIS A 1 93 ? 1.323 0.366 -12.363 1.00 97.38 93 HIS A C 1
ATOM 715 O O . HIS A 1 93 ? 0.579 0.776 -11.479 1.00 97.38 93 HIS A O 1
ATOM 721 N N . ALA A 1 94 ? 0.986 -0.695 -13.100 1.00 97.44 94 ALA A N 1
ATOM 722 C CA . ALA A 1 94 ? -0.346 -1.293 -13.057 1.00 97.44 94 ALA A CA 1
ATOM 723 C C . ALA A 1 94 ? -0.541 -2.305 -11.919 1.00 97.44 94 ALA A C 1
ATOM 725 O O . ALA A 1 94 ? -1.176 -3.344 -12.099 1.00 97.44 94 ALA A O 1
ATOM 726 N N . THR A 1 95 ? -0.026 -2.009 -10.726 1.00 97.44 95 THR A N 1
ATOM 727 C CA . THR A 1 95 ? -0.110 -2.891 -9.543 1.00 97.44 95 THR A CA 1
ATOM 728 C C . THR A 1 95 ? -1.544 -3.262 -9.163 1.00 97.44 95 THR A C 1
ATOM 730 O O . THR A 1 95 ? -1.768 -4.326 -8.591 1.00 97.44 95 THR A O 1
ATOM 733 N N . TRP A 1 96 ? -2.530 -2.458 -9.571 1.00 96.88 96 TRP A N 1
ATOM 734 C CA . TRP A 1 96 ? -3.955 -2.768 -9.438 1.00 96.88 96 TRP A CA 1
ATOM 735 C C . TRP A 1 96 ? -4.387 -4.043 -10.176 1.00 96.88 96 TRP A C 1
ATOM 737 O O . TRP A 1 96 ? -5.333 -4.686 -9.736 1.00 96.88 96 TRP A O 1
ATOM 747 N N . LEU A 1 97 ? -3.705 -4.447 -11.255 1.00 96.81 97 LEU A N 1
ATOM 748 C CA . LEU A 1 97 ? -3.982 -5.717 -11.941 1.00 96.81 97 LEU A CA 1
ATOM 749 C C . LEU A 1 97 ? -3.616 -6.925 -11.070 1.00 96.81 97 LEU A C 1
ATOM 751 O O . LEU A 1 97 ? -4.277 -7.956 -11.142 1.00 96.81 97 LEU A O 1
ATOM 755 N N . VAL A 1 98 ? -2.582 -6.785 -10.235 1.00 96.75 98 VAL A N 1
ATOM 756 C CA . VAL A 1 98 ? -2.195 -7.803 -9.250 1.00 96.75 98 VAL A CA 1
ATOM 757 C C . VAL A 1 98 ? -3.116 -7.723 -8.039 1.00 96.75 98 VAL A C 1
ATOM 759 O O . VAL A 1 98 ? -3.669 -8.737 -7.624 1.00 96.75 98 VAL A O 1
ATOM 762 N N . ALA A 1 99 ? -3.321 -6.516 -7.502 1.00 97.62 99 ALA A N 1
ATOM 763 C CA . ALA A 1 99 ? -4.141 -6.313 -6.318 1.00 97.62 99 ALA A CA 1
ATOM 764 C C . ALA A 1 99 ? -5.577 -6.800 -6.539 1.00 97.62 99 ALA A C 1
ATOM 766 O O . ALA A 1 99 ? -6.077 -7.547 -5.715 1.00 97.62 99 ALA A O 1
ATOM 767 N N . PHE A 1 100 ? -6.218 -6.453 -7.656 1.00 97.44 100 PHE A N 1
ATOM 768 C CA . PHE A 1 100 ? -7.627 -6.763 -7.933 1.00 97.44 100 PHE A CA 1
ATOM 769 C C . PHE A 1 100 ? -7.826 -7.876 -8.972 1.00 97.44 100 PHE A C 1
ATOM 771 O O . PHE A 1 100 ? -8.898 -7.983 -9.567 1.00 97.44 100 PHE A O 1
ATOM 778 N N . GLY A 1 101 ? -6.811 -8.713 -9.203 1.00 96.06 101 GLY A N 1
ATOM 779 C CA . GLY A 1 101 ? -6.960 -9.910 -10.032 1.00 96.06 101 GLY A CA 1
ATOM 780 C C . GLY A 1 101 ? -8.035 -10.858 -9.480 1.00 96.06 101 GLY A C 1
ATOM 781 O O . GLY A 1 101 ? -8.310 -10.863 -8.279 1.00 96.06 101 GLY A O 1
ATOM 782 N N . ALA A 1 102 ? -8.640 -11.674 -10.349 1.00 91.69 102 ALA A N 1
ATOM 783 C CA . ALA A 1 102 ? -9.768 -12.544 -9.987 1.00 91.69 102 ALA A CA 1
ATOM 784 C C . ALA A 1 102 ? -9.458 -13.493 -8.812 1.00 91.69 102 ALA A C 1
ATOM 786 O O . ALA A 1 102 ? -10.301 -13.698 -7.949 1.00 91.69 102 ALA A O 1
ATOM 787 N N . SER A 1 103 ? -8.232 -14.016 -8.750 1.00 91.81 103 SER A N 1
ATOM 788 C CA . SER A 1 103 ? -7.772 -14.924 -7.688 1.00 91.81 103 SER A CA 1
ATOM 789 C C . SER A 1 103 ? -7.019 -14.209 -6.561 1.00 91.81 103 SER A C 1
ATOM 791 O O . SER A 1 103 ? -6.281 -14.845 -5.811 1.00 91.81 103 SER A O 1
ATOM 793 N N . SER A 1 104 ? -7.115 -12.880 -6.476 1.00 96.44 104 SER A N 1
ATOM 794 C CA . SER A 1 104 ? -6.371 -12.123 -5.473 1.00 96.44 104 SER A CA 1
ATOM 795 C C . SER A 1 104 ? -6.944 -12.347 -4.069 1.00 96.44 104 SER A C 1
ATOM 797 O O . SER A 1 104 ? -8.144 -12.147 -3.869 1.00 96.44 104 SER A O 1
ATOM 799 N N . PRO A 1 105 ? -6.104 -12.636 -3.055 1.00 97.19 105 PRO A N 1
ATOM 800 C CA . PRO A 1 105 ? -6.545 -12.732 -1.663 1.00 97.19 105 PRO A CA 1
ATOM 801 C C . PRO A 1 105 ? -6.965 -11.375 -1.080 1.00 97.19 105 PRO A C 1
ATOM 803 O O . PRO A 1 105 ? -7.422 -11.308 0.063 1.00 97.19 105 PRO A O 1
ATOM 806 N N . VAL A 1 106 ? -6.792 -10.273 -1.828 1.00 97.81 106 VAL A N 1
ATOM 807 C CA . VAL A 1 106 ? -7.232 -8.951 -1.377 1.00 97.81 106 VAL A CA 1
ATOM 808 C C . VAL A 1 106 ? -8.737 -8.914 -1.156 1.00 97.81 106 VAL A C 1
ATOM 810 O O . VAL A 1 106 ? -9.177 -8.158 -0.301 1.00 97.81 106 VAL A O 1
ATOM 813 N N . TRP A 1 107 ? -9.520 -9.689 -1.914 1.00 97.56 107 TRP A N 1
ATOM 814 C CA . TRP A 1 107 ? -10.977 -9.661 -1.828 1.00 97.56 107 TRP A CA 1
ATOM 815 C C . TRP A 1 107 ? -11.450 -10.202 -0.484 1.00 97.56 107 TRP A C 1
ATOM 817 O O . TRP A 1 107 ? -12.109 -9.478 0.260 1.00 97.56 107 TRP A O 1
ATOM 827 N N . ASP A 1 108 ? -11.018 -11.412 -0.131 1.00 97.88 108 ASP A N 1
ATOM 828 C CA . ASP A 1 108 ? -11.339 -12.031 1.157 1.00 97.88 108 ASP A CA 1
ATOM 829 C C . ASP A 1 108 ? -10.816 -11.187 2.318 1.00 97.88 108 ASP A C 1
ATOM 831 O O . ASP A 1 108 ? -11.531 -10.932 3.285 1.00 97.88 108 ASP A O 1
ATOM 835 N N . TRP A 1 109 ? -9.584 -10.682 2.199 1.00 97.75 109 TRP A N 1
ATOM 836 C CA . TRP A 1 109 ? -9.019 -9.800 3.212 1.00 97.75 109 TRP A CA 1
ATOM 837 C C . TRP A 1 109 ? -9.812 -8.503 3.349 1.00 97.75 109 TRP A C 1
ATOM 839 O O . TRP A 1 109 ? -10.123 -8.104 4.459 1.00 97.75 109 TRP A O 1
ATOM 849 N N . LEU A 1 110 ? -10.157 -7.819 2.259 1.00 97.06 110 LEU A N 1
ATOM 850 C CA . LEU A 1 110 ? -10.869 -6.544 2.330 1.00 97.06 110 LEU A CA 1
ATOM 851 C C . LEU A 1 110 ? -12.266 -6.739 2.931 1.00 97.06 110 LEU A C 1
ATOM 853 O O . LEU A 1 110 ? -12.674 -5.954 3.785 1.00 97.06 110 LEU A O 1
ATOM 857 N N . LEU A 1 111 ? -12.963 -7.804 2.526 1.00 96.69 111 LEU A N 1
ATOM 858 C CA . LEU A 1 111 ? -14.314 -8.128 2.984 1.00 96.69 111 LEU A CA 1
ATOM 859 C C . LEU A 1 111 ? -14.355 -8.700 4.410 1.00 96.69 111 LEU A C 1
ATOM 861 O O . LEU A 1 111 ? -15.406 -8.641 5.044 1.00 96.69 111 LEU A O 1
ATOM 865 N N . SER A 1 112 ? -13.232 -9.179 4.957 1.00 96.81 112 SER A N 1
ATOM 866 C CA . SER A 1 112 ? -13.158 -9.606 6.361 1.00 96.81 112 SER A CA 1
ATOM 867 C C . SER A 1 112 ? -13.138 -8.439 7.356 1.00 96.81 112 SER A C 1
ATOM 869 O O . SER A 1 112 ? -13.256 -8.663 8.560 1.00 96.81 112 SER A O 1
ATOM 871 N N . HIS A 1 113 ? -12.948 -7.198 6.895 1.00 95.56 113 HIS A N 1
ATOM 872 C CA . HIS A 1 113 ? -12.899 -6.027 7.767 1.00 95.56 113 HIS A CA 1
ATOM 873 C C . HIS A 1 113 ? -14.263 -5.360 7.863 1.00 95.56 113 HIS A C 1
ATOM 875 O O . HIS A 1 113 ? -14.779 -4.778 6.912 1.00 95.56 113 HIS A O 1
ATOM 881 N N . THR A 1 114 ? -14.806 -5.339 9.071 1.00 92.75 114 THR A N 1
ATOM 882 C CA . THR A 1 114 ? -15.930 -4.474 9.419 1.00 92.75 114 THR A CA 1
ATOM 883 C C . THR A 1 114 ? -15.421 -3.267 10.182 1.00 92.75 114 THR A C 1
A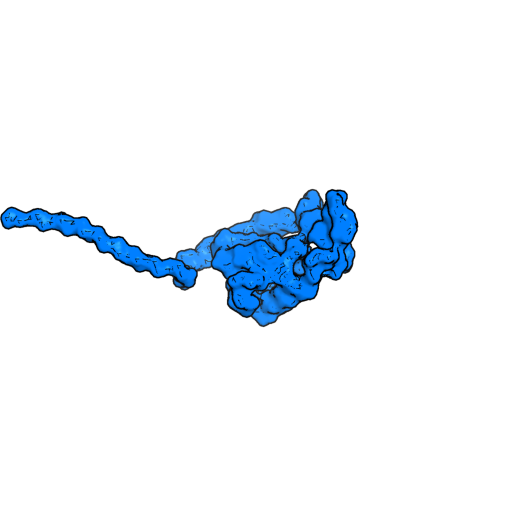TOM 885 O O . THR A 1 114 ? -14.526 -3.395 11.020 1.00 92.75 114 THR A O 1
ATOM 888 N N . ARG A 1 115 ? -16.024 -2.096 9.963 1.00 85.12 115 ARG A N 1
ATOM 889 C CA . ARG A 1 115 ? -15.732 -0.934 10.802 1.00 85.12 115 ARG A CA 1
ATOM 890 C C . ARG A 1 115 ? -16.258 -1.220 12.206 1.00 85.12 115 ARG A C 1
ATOM 892 O O . ARG A 1 115 ? -17.456 -1.095 12.454 1.00 85.12 115 ARG A O 1
ATOM 899 N N . GLN A 1 116 ? -15.358 -1.584 13.109 1.00 67.94 116 GLN A N 1
ATOM 900 C CA . GLN A 1 116 ? -15.624 -1.649 14.539 1.00 67.94 116 GLN A CA 1
ATOM 901 C C . GLN A 1 116 ? -16.212 -0.290 14.962 1.00 67.94 116 GLN A C 1
ATOM 903 O O . GLN A 1 116 ? -15.575 0.745 14.785 1.00 67.94 116 GLN A O 1
ATOM 908 N N . GLN A 1 117 ? -17.442 -0.253 15.492 1.00 54.06 117 GLN A N 1
ATOM 909 C CA . GLN A 1 117 ? -18.059 0.988 16.003 1.00 54.06 117 GLN A CA 1
ATOM 910 C C . GLN A 1 117 ? -17.388 1.510 17.291 1.00 54.06 117 GLN A C 1
ATOM 912 O O . GLN A 1 117 ? -17.883 2.435 17.938 1.00 54.06 117 GLN A O 1
ATOM 917 N N . HIS A 1 118 ? -16.257 0.932 17.683 1.00 44.69 118 HIS A N 1
ATOM 918 C CA . HIS A 1 118 ? -15.549 1.289 18.894 1.00 44.69 118 HIS A CA 1
ATOM 919 C C . HIS A 1 118 ? -14.944 2.695 18.729 1.00 44.69 118 HIS A C 1
ATOM 921 O O . HIS A 1 118 ? -13.968 2.876 18.016 1.00 44.69 118 HIS A O 1
ATOM 927 N N . HIS A 1 119 ? -15.547 3.675 19.421 1.00 43.59 119 HIS A N 1
ATOM 928 C CA . HIS A 1 119 ? -15.053 5.046 19.682 1.00 43.59 119 HIS A CA 1
ATOM 929 C C . HIS A 1 119 ? -15.621 6.217 18.855 1.00 43.59 119 HIS A C 1
ATOM 931 O O . HIS A 1 119 ? -14.986 7.266 18.756 1.00 43.59 119 HIS A O 1
ATOM 937 N N . LEU A 1 120 ? -16.874 6.151 18.391 1.00 47.38 120 LEU A N 1
ATOM 938 C CA . LEU A 1 120 ? -17.580 7.373 17.948 1.00 47.38 120 LEU A CA 1
ATOM 939 C C . LEU A 1 120 ? -17.969 8.338 19.091 1.00 47.38 120 LEU A C 1
ATOM 941 O O . LEU A 1 120 ? -18.565 9.377 18.822 1.00 47.38 120 LEU A O 1
ATOM 945 N N . ALA A 1 121 ? -17.621 8.043 20.348 1.00 44.50 121 ALA A N 1
ATOM 946 C CA . ALA A 1 121 ? -17.992 8.887 21.481 1.00 44.50 121 ALA A CA 1
ATOM 947 C C . ALA A 1 121 ? -16.970 9.982 21.856 1.00 44.50 121 ALA A C 1
ATOM 949 O O . ALA A 1 121 ? -17.395 10.958 22.455 1.00 44.50 121 ALA A O 1
ATOM 950 N N . ASN A 1 122 ? -15.667 9.875 21.533 1.00 39.28 122 ASN A N 1
ATOM 951 C CA . ASN A 1 122 ? -14.658 10.680 22.260 1.00 39.28 122 ASN A CA 1
ATOM 952 C C . ASN A 1 122 ? -13.453 11.246 21.475 1.00 39.28 122 ASN A C 1
ATOM 954 O O . ASN A 1 122 ? -12.439 11.579 22.080 1.00 39.28 122 ASN A O 1
ATOM 958 N N . GLN A 1 123 ? -13.533 11.434 20.156 1.00 45.94 123 GLN A N 1
ATOM 959 C CA . GLN A 1 123 ? -12.499 12.195 19.430 1.00 45.94 123 GLN A CA 1
ATOM 960 C C . GLN A 1 123 ? -13.047 13.572 19.025 1.00 45.94 123 GLN A C 1
ATOM 962 O O . GLN A 1 123 ? -14.031 13.631 18.278 1.00 45.94 123 GLN A O 1
ATOM 967 N N . PRO A 1 124 ? -12.453 14.694 19.483 1.00 39.91 124 PRO A N 1
ATOM 968 C CA . PRO A 1 124 ? -12.851 16.006 19.010 1.00 39.91 124 PRO A CA 1
ATOM 969 C C . PRO A 1 124 ? -12.520 16.096 17.521 1.00 39.91 124 PRO A C 1
ATOM 971 O O . PRO A 1 124 ? -11.377 15.935 17.097 1.00 39.91 124 PRO A O 1
ATOM 974 N N . LEU A 1 125 ? -13.552 16.346 16.717 1.00 49.38 125 LEU A N 1
ATOM 975 C CA . LEU A 1 125 ? -13.409 16.693 15.311 1.00 49.38 125 LEU A CA 1
ATOM 976 C C . LEU A 1 125 ? -12.507 17.928 15.226 1.00 49.38 125 LEU A C 1
ATOM 978 O O . LEU A 1 125 ? -12.961 19.043 15.493 1.00 49.38 125 LEU A O 1
ATOM 982 N N . LEU A 1 126 ? -11.240 17.739 14.857 1.00 49.53 126 LEU A N 1
ATOM 983 C CA . LEU A 1 126 ? -10.372 18.843 14.469 1.00 49.53 126 LEU A CA 1
ATOM 984 C C . LEU A 1 126 ? -11.055 19.558 13.294 1.00 49.53 126 LEU A C 1
ATOM 986 O O . LEU A 1 126 ? -11.100 19.044 12.179 1.00 49.53 126 LEU A O 1
ATOM 990 N N . GLY A 1 127 ? -11.649 20.722 13.571 1.00 44.22 127 GLY A N 1
ATOM 991 C CA . GLY A 1 127 ? -12.108 21.651 12.539 1.00 44.22 127 GLY A CA 1
ATOM 992 C C . GLY A 1 127 ? -13.614 21.787 12.296 1.00 44.22 127 GLY A C 1
ATOM 993 O O . GLY A 1 127 ? -13.986 22.243 11.220 1.00 44.22 127 GLY A O 1
ATOM 994 N N . ARG A 1 128 ? -14.507 21.481 13.249 1.00 41.88 128 ARG A N 1
ATOM 995 C CA . ARG A 1 128 ? -15.869 22.063 13.211 1.00 41.88 128 ARG A CA 1
ATOM 996 C C . ARG A 1 128 ? -16.073 23.030 14.369 1.00 41.88 128 ARG A C 1
ATOM 998 O O . ARG A 1 128 ? -16.583 22.652 15.419 1.00 41.88 128 ARG A O 1
ATOM 1005 N N . GLY A 1 129 ? -15.715 24.294 14.144 1.00 39.62 129 GLY A N 1
ATOM 1006 C CA . GLY A 1 129 ? -16.265 25.400 14.920 1.00 39.62 129 GLY A CA 1
ATOM 1007 C C . GLY A 1 129 ? -17.783 25.376 14.767 1.00 39.62 129 GLY A C 1
ATOM 1008 O O . GLY A 1 129 ? -18.314 25.704 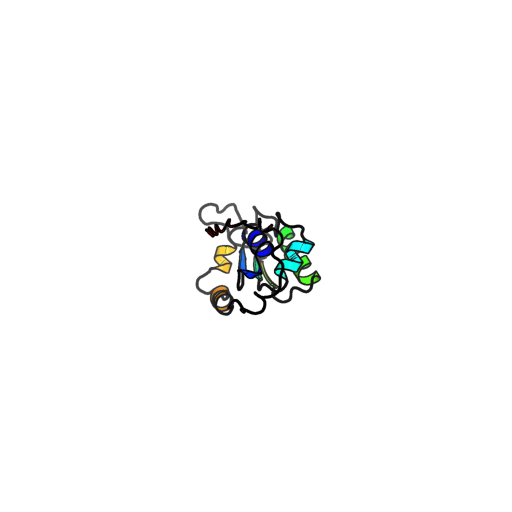13.708 1.00 39.62 129 GLY A O 1
ATOM 1009 N N . ARG A 1 130 ? -18.493 24.911 15.796 1.00 38.44 130 ARG A N 1
ATOM 1010 C CA . ARG A 1 130 ? -19.947 25.046 15.853 1.00 38.44 130 ARG A CA 1
ATOM 1011 C C . ARG A 1 130 ? -20.240 26.507 16.169 1.00 38.44 130 ARG A C 1
ATOM 1013 O O . ARG A 1 130 ? -20.197 26.908 17.329 1.00 38.44 130 ARG A O 1
ATOM 1020 N N . ALA A 1 131 ? -20.531 27.294 15.138 1.00 42.09 131 ALA A N 1
ATOM 1021 C CA . ALA A 1 131 ? -21.318 28.504 15.312 1.00 42.09 131 ALA A CA 1
ATOM 1022 C C . ALA A 1 131 ? -22.633 28.090 15.992 1.00 42.09 131 ALA A C 1
ATOM 1024 O O . ALA A 1 131 ? -23.382 27.266 15.462 1.00 42.09 131 ALA A O 1
ATOM 1025 N N . ARG A 1 132 ? -22.862 28.578 17.215 1.00 37.09 132 ARG A N 1
ATOM 1026 C CA . ARG A 1 132 ? -24.133 28.377 17.912 1.00 37.09 132 ARG A CA 1
ATOM 1027 C C . ARG A 1 132 ? -25.169 29.230 17.193 1.00 37.09 132 ARG A C 1
ATOM 1029 O O . ARG A 1 132 ? -25.046 30.448 17.153 1.00 37.09 132 ARG A O 1
ATOM 1036 N N . TRP A 1 133 ? -26.163 28.575 16.613 1.00 36.25 133 TRP A N 1
ATOM 1037 C CA . TRP A 1 133 ? -27.380 29.223 16.147 1.00 36.25 133 TRP A CA 1
ATOM 1038 C C . TRP A 1 133 ? -28.152 29.697 17.388 1.00 36.25 133 TRP A C 1
ATOM 1040 O O . TRP A 1 133 ? -28.584 28.871 18.192 1.00 36.25 133 TRP A O 1
ATOM 1050 N N . ALA A 1 134 ? -28.266 31.011 17.583 1.00 38.97 134 ALA A N 1
ATOM 1051 C CA . ALA A 1 134 ? -29.132 31.598 18.598 1.00 38.97 134 ALA A CA 1
ATOM 1052 C C . ALA A 1 134 ? -30.552 31.668 18.023 1.00 38.97 134 ALA A C 1
ATOM 1054 O O . ALA A 1 134 ? -30.876 32.566 17.250 1.00 38.97 134 ALA A O 1
ATOM 1055 N N . GLY A 1 135 ? -31.379 30.676 18.352 1.00 32.66 135 GLY A N 1
ATOM 1056 C CA . GLY A 1 135 ? -32.812 30.736 18.088 1.00 32.66 135 GLY A CA 1
ATOM 1057 C C . GLY A 1 135 ? -33.457 31.745 19.032 1.00 32.66 135 GLY A C 1
ATOM 1058 O O . GLY A 1 135 ? -33.486 31.526 20.241 1.00 32.66 135 GLY A O 1
ATOM 1059 N N . ALA A 1 136 ? -33.952 32.849 18.479 1.00 42.22 136 ALA A N 1
ATOM 1060 C CA . ALA A 1 136 ? -34.869 33.740 19.167 1.00 42.22 136 ALA A CA 1
ATOM 1061 C C . ALA A 1 136 ? -36.186 32.991 19.406 1.00 42.22 136 ALA A C 1
ATOM 1063 O O . ALA A 1 136 ? -36.848 32.593 18.449 1.00 42.22 136 ALA A O 1
ATOM 1064 N N . ASN A 1 137 ? -36.560 32.807 20.672 1.00 36.12 137 ASN A N 1
ATOM 1065 C CA . ASN A 1 137 ? -37.920 32.442 21.041 1.00 36.12 137 ASN A CA 1
ATOM 1066 C C . ASN A 1 137 ? -38.602 33.677 21.620 1.00 36.12 137 ASN A C 1
ATOM 1068 O O . ASN A 1 137 ? -38.200 34.203 22.658 1.00 36.12 137 ASN A O 1
ATOM 1072 N N . ALA A 1 138 ? -39.628 34.124 20.904 1.00 43.56 138 ALA A N 1
ATOM 1073 C CA . ALA A 1 138 ? -40.620 35.061 21.378 1.00 43.56 138 ALA A CA 1
ATOM 1074 C C . ALA A 1 138 ? -41.363 34.471 22.584 1.00 43.56 138 ALA A C 1
ATOM 1076 O O . ALA A 1 138 ? -41.803 33.321 22.543 1.00 43.56 138 ALA A O 1
ATOM 1077 N N . GLN A 1 139 ? -41.565 35.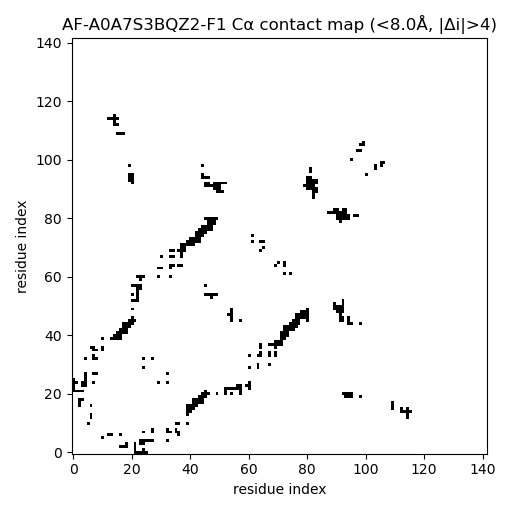285 23.617 1.00 36.69 139 GLN A N 1
ATOM 1078 C CA . GLN A 1 139 ? -42.701 35.138 24.517 1.00 36.69 139 GLN A CA 1
ATOM 1079 C C . GLN A 1 139 ? -43.349 36.507 24.692 1.00 36.69 139 GLN A C 1
ATOM 1081 O O . GLN A 1 139 ? -42.760 37.434 25.241 1.00 36.69 139 GLN A O 1
ATOM 1086 N N . SER A 1 140 ? -44.565 36.610 24.160 1.00 42.19 140 SER A N 1
ATOM 1087 C CA . SER A 1 140 ? -45.561 37.588 24.563 1.00 42.19 140 SER A CA 1
ATOM 1088 C C . SER A 1 140 ? -46.068 37.227 25.955 1.00 42.19 140 SER A C 1
ATOM 1090 O O . SER A 1 140 ? -46.502 36.094 26.170 1.00 42.19 140 SER A O 1
ATOM 1092 N N . THR A 1 141 ? -46.118 38.198 26.852 1.00 44.53 141 THR A N 1
ATOM 1093 C CA . THR A 1 141 ? -47.074 38.205 27.960 1.00 44.53 141 THR A CA 1
ATOM 1094 C C .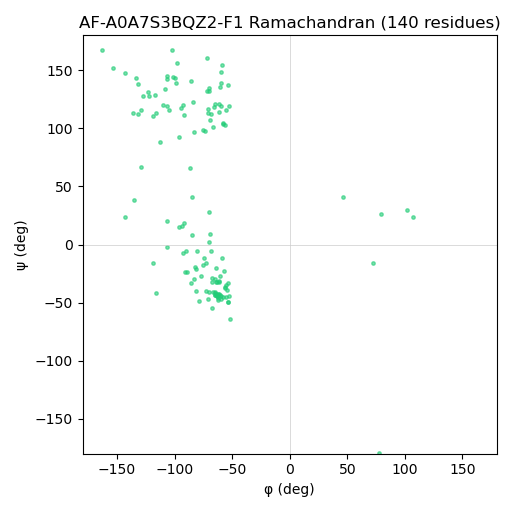 THR A 1 141 ? -47.689 39.593 28.040 1.00 44.53 141 THR A C 1
ATOM 1096 O O . THR A 1 141 ? -47.029 40.577 27.705 1.00 44.53 141 THR A O 1
ATOM 1099 N N . ALA A 1 142 ? -48.976 39.582 28.375 1.00 46.91 142 ALA A N 1
ATOM 1100 C CA . ALA A 1 142 ? -49.931 40.680 28.356 1.00 46.91 142 ALA A CA 1
ATOM 1101 C C . ALA A 1 142 ? -49.596 41.833 29.311 1.00 46.91 142 ALA A C 1
ATOM 1103 O O . ALA A 1 142 ? -48.812 41.606 30.261 1.00 46.91 142 ALA A O 1
#

Sequence (142 aa):
SGVWDIAARYSHRFAAAVVCSGEGPKRVAPRTAAMALRELPLWVFHSANDAQAPVVLTDDAVALQRRVGGEHIKYTRLENGPAPRVYPWVKGHATWLVAFGASSPVWDWLLSHTRQQHHLANQPLLGRGRARWAGANAQSTA

Foldseek 3Di:
DVVLQVCLQCVLVALADEEALDLHHDPDDLLSSLVSCLAHQYEYEFECPQPPRHCVSVVVSLVSNVVVNSPRYHYHYHPWAADDPVCRVRTGRPRVCQCVPPPHCNVVVRVVTDSDPPDPPDDPNPDDPPPDDDDDDDDDDD

InterPro domains:
  IPR029058 Alpha/Beta hydrolase fold [G3DSA:3.40.50.1820] (1-115)
  IPR029058 Alpha/Beta hydrolase fold [SSF53474] (6-115)

Radius of gyration: 20.55 Å; Cα contacts (8 Å, |Δi|>4): 232; chains: 1; bounding box: 61×56×52 Å

Solvent-accessible surface area (backbone atoms only — not comparable to full-atom values): 8232 Å² total; per-residue (Å²): 58,67,63,43,37,53,38,34,76,42,33,93,77,50,39,54,50,74,39,53,54,43,52,24,51,79,83,47,60,64,69,62,27,34,62,49,33,26,85,41,35,32,42,36,29,34,11,66,47,20,69,82,48,62,38,62,41,31,53,51,42,54,50,50,24,48,74,74,65,20,80,44,63,45,76,53,74,35,71,75,35,47,38,41,90,94,43,64,86,40,30,6,48,29,25,51,60,61,55,69,32,96,87,30,68,50,57,63,57,58,70,69,44,66,65,71,79,83,65,87,82,78,69,83,70,88,83,69,84,75,78,79,80,80,78,85,75,88,77,90,77,134

Mean predicted aligned error: 9.18 Å

Secondary structure (DSSP, 8-state):
-HHHHHHHHHGGG-S-EEEES----SSS-HHHHHHHHTTS-EEEEEETT-SSS-THHHHHHHHHHHHTT-TTEEEEEESSPPPPTT-TTSTT--HHHHHT-TT-THHHHHHT-----TTTTS---TT---------------